Protein AF-A0A963XM15-F1 (afdb_monomer_lite)

Radius of gyration: 20.76 Å; chains: 1; bounding box: 68×21×44 Å

Structure (mmCIF, N/CA/C/O backbone):
data_AF-A0A963XM15-F1
#
_entry.id   AF-A0A963XM15-F1
#
loop_
_atom_site.group_PDB
_atom_site.id
_atom_site.type_symbol
_atom_site.label_atom_id
_atom_site.label_alt_id
_atom_site.label_comp_id
_atom_site.label_asym_id
_atom_site.label_entity_id
_atom_site.label_seq_id
_atom_site.pdbx_PDB_ins_code
_atom_site.Cartn_x
_atom_site.Cartn_y
_atom_site.Cartn_z
_atom_site.occupancy
_atom_site.B_iso_or_equiv
_atom_site.auth_seq_id
_atom_site.auth_comp_id
_atom_site.auth_asym_id
_atom_site.auth_atom_id
_atom_site.pdbx_PDB_model_num
ATOM 1 N N . MET A 1 1 ? 54.520 -13.017 33.877 1.00 44.69 1 MET A N 1
ATOM 2 C CA . MET A 1 1 ? 53.185 -13.564 33.541 1.00 44.69 1 MET A CA 1
ATOM 3 C C . MET A 1 1 ? 52.380 -12.466 32.851 1.00 44.69 1 MET A C 1
ATOM 5 O O . MET A 1 1 ? 51.965 -11.527 33.514 1.00 44.69 1 MET A O 1
ATOM 9 N N . ILE A 1 2 ? 52.267 -12.502 31.519 1.00 46.59 2 ILE A N 1
ATOM 10 C CA . ILE A 1 2 ? 51.645 -11.435 30.710 1.00 46.59 2 ILE A CA 1
ATOM 11 C C . ILE A 1 2 ? 50.157 -11.756 30.544 1.00 46.59 2 ILE A C 1
ATOM 13 O O . ILE A 1 2 ? 49.785 -12.682 29.825 1.00 46.59 2 ILE A O 1
ATOM 17 N N . ARG A 1 3 ? 49.308 -11.003 31.247 1.00 47.38 3 ARG A N 1
ATOM 18 C CA . ARG A 1 3 ? 47.847 -11.096 31.181 1.00 47.38 3 ARG A CA 1
ATOM 19 C C . ARG A 1 3 ? 47.382 -10.441 29.877 1.00 47.38 3 ARG A C 1
ATOM 21 O O . ARG A 1 3 ? 47.257 -9.224 29.804 1.00 47.38 3 ARG A O 1
ATOM 28 N N . ARG A 1 4 ? 47.174 -11.246 28.830 1.00 54.94 4 ARG A N 1
ATOM 29 C CA . ARG A 1 4 ? 46.521 -10.802 27.590 1.00 54.94 4 ARG A CA 1
ATOM 30 C C . ARG A 1 4 ? 45.045 -10.538 27.897 1.00 54.94 4 ARG A C 1
ATOM 32 O O . ARG A 1 4 ? 44.270 -11.480 28.023 1.00 54.94 4 ARG A O 1
ATOM 39 N N . LEU A 1 5 ? 44.672 -9.269 28.068 1.00 58.66 5 LEU A N 1
ATOM 40 C CA . LEU A 1 5 ? 43.270 -8.861 28.038 1.00 58.66 5 LEU A CA 1
ATOM 41 C C . LEU A 1 5 ? 42.792 -8.913 26.584 1.00 58.66 5 LEU A C 1
ATOM 43 O O . LEU A 1 5 ? 43.267 -8.181 25.720 1.00 58.66 5 LEU A O 1
ATOM 47 N N . MET A 1 6 ? 41.890 -9.854 26.341 1.00 58.12 6 MET A N 1
ATOM 48 C CA . MET A 1 6 ? 41.152 -10.065 25.105 1.00 58.12 6 MET A CA 1
ATOM 49 C C . MET A 1 6 ? 40.222 -8.861 24.868 1.00 58.12 6 MET A C 1
ATOM 51 O O . MET A 1 6 ? 39.491 -8.493 25.791 1.00 58.12 6 MET A O 1
ATOM 55 N N . PRO A 1 7 ? 40.252 -8.209 23.693 1.00 62.97 7 PRO A N 1
ATOM 56 C CA . PRO A 1 7 ? 39.354 -7.098 23.412 1.00 62.97 7 PRO A CA 1
ATOM 57 C C . PRO A 1 7 ? 37.913 -7.621 23.287 1.00 62.97 7 PRO A C 1
ATOM 59 O O . PRO A 1 7 ? 37.708 -8.705 22.732 1.00 62.97 7 PRO A O 1
ATOM 62 N N . PRO A 1 8 ? 36.911 -6.889 23.805 1.00 60.72 8 PRO A N 1
ATOM 63 C CA . PRO A 1 8 ? 35.519 -7.287 23.683 1.00 60.72 8 PRO A CA 1
ATOM 64 C C . PRO A 1 8 ? 35.134 -7.245 22.204 1.00 60.72 8 PRO A C 1
ATOM 66 O O . PRO A 1 8 ? 35.262 -6.215 21.541 1.00 60.72 8 PRO A O 1
ATOM 69 N N . ALA A 1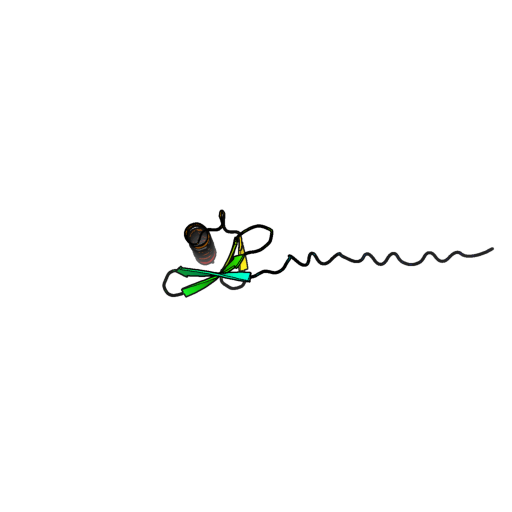 9 ? 34.684 -8.385 21.688 1.00 62.00 9 ALA A N 1
ATOM 70 C CA . ALA A 1 9 ? 34.067 -8.476 20.379 1.00 62.00 9 ALA A CA 1
ATOM 71 C C . ALA A 1 9 ? 32.808 -7.595 20.380 1.00 62.00 9 ALA A C 1
ATOM 73 O O . ALA A 1 9 ? 31.763 -7.976 20.905 1.00 62.00 9 ALA A O 1
ATOM 74 N N . LEU A 1 10 ? 32.926 -6.387 19.829 1.00 62.41 10 LEU A N 1
ATOM 75 C CA . LEU A 1 10 ? 31.788 -5.571 19.432 1.00 62.41 10 LEU A CA 1
ATOM 76 C C . LEU A 1 10 ? 31.081 -6.318 18.300 1.00 62.41 10 LEU A C 1
ATOM 78 O O . LEU A 1 10 ? 31.497 -6.268 17.144 1.00 62.41 10 LEU A O 1
ATOM 82 N N . PHE A 1 11 ? 30.029 -7.051 18.655 1.00 64.56 11 PHE A N 1
ATOM 83 C CA . PHE A 1 11 ? 29.061 -7.573 17.703 1.00 64.56 11 PHE A CA 1
ATOM 84 C C . PHE A 1 11 ? 28.351 -6.379 17.066 1.00 64.56 11 PHE A C 1
ATOM 86 O O . PHE A 1 11 ? 27.382 -5.846 17.602 1.00 64.56 11 PHE A O 1
ATOM 93 N N . VAL A 1 12 ? 28.875 -5.921 15.931 1.00 64.50 12 VAL A N 1
ATOM 94 C CA . VAL A 1 12 ? 28.175 -4.982 15.063 1.00 64.50 12 VAL A CA 1
ATOM 95 C C . VAL A 1 12 ? 26.981 -5.749 14.504 1.00 64.50 12 VAL A C 1
ATOM 97 O O . VAL A 1 12 ? 27.140 -6.582 13.612 1.00 64.50 12 VAL A O 1
ATOM 100 N N . LEU A 1 13 ? 25.788 -5.520 15.062 1.00 61.47 13 LEU A N 1
ATOM 101 C CA . LEU A 1 13 ? 24.552 -5.901 14.389 1.00 61.47 13 LEU A CA 1
ATOM 102 C C . LEU A 1 13 ? 24.543 -5.128 13.074 1.00 61.47 13 LEU A C 1
ATOM 104 O O . LEU A 1 13 ? 24.335 -3.916 13.065 1.00 61.47 13 LEU A O 1
ATOM 108 N N . ALA A 1 14 ? 24.855 -5.818 11.978 1.00 59.81 14 ALA A N 1
ATOM 109 C CA . ALA A 1 14 ? 24.732 -5.270 10.642 1.00 59.81 14 ALA A CA 1
ATOM 110 C C . ALA A 1 14 ? 23.274 -4.835 10.473 1.00 59.81 14 ALA A C 1
ATOM 112 O O . ALA A 1 14 ? 22.375 -5.667 10.345 1.00 59.81 14 ALA A O 1
ATOM 113 N N . ALA A 1 15 ? 23.037 -3.526 10.555 1.00 54.91 15 ALA A N 1
ATOM 114 C CA . ALA A 1 15 ? 21.761 -2.942 10.205 1.00 54.91 15 ALA A CA 1
ATOM 115 C C . ALA A 1 15 ? 21.494 -3.358 8.760 1.00 54.91 15 ALA A C 1
ATOM 117 O O . ALA A 1 15 ? 22.240 -2.988 7.854 1.00 54.91 15 ALA A O 1
ATOM 118 N N . CYS A 1 16 ? 20.476 -4.190 8.558 1.00 59.28 16 CYS A N 1
ATOM 119 C CA . CYS A 1 16 ? 19.997 -4.548 7.237 1.00 59.28 16 CYS A CA 1
ATOM 120 C C . CYS A 1 16 ? 19.347 -3.285 6.657 1.00 59.28 16 CYS A C 1
ATOM 122 O O . CYS A 1 16 ? 18.138 -3.086 6.758 1.00 59.28 16 CYS A O 1
ATOM 124 N N . THR A 1 17 ? 20.165 -2.356 6.156 1.00 59.81 17 THR A N 1
ATOM 125 C CA . THR A 1 17 ? 19.683 -1.178 5.444 1.00 59.81 17 THR A CA 1
ATOM 126 C C . THR A 1 17 ? 19.199 -1.694 4.103 1.00 59.81 17 THR A C 1
ATOM 128 O O . THR A 1 17 ? 19.983 -1.829 3.160 1.00 59.81 17 THR A O 1
ATOM 131 N N . GLY A 1 18 ? 17.922 -2.082 4.056 1.00 60.66 18 GLY A N 1
ATOM 132 C CA . GLY A 1 18 ? 17.234 -2.367 2.806 1.00 60.66 18 GLY A CA 1
ATOM 133 C C . GLY A 1 18 ? 17.592 -1.264 1.815 1.00 60.66 18 GLY A C 1
ATOM 134 O O . GLY A 1 18 ? 17.622 -0.090 2.187 1.00 60.66 18 GLY A O 1
ATOM 135 N N . GLY A 1 19 ? 17.993 -1.666 0.607 1.00 67.44 19 GLY A N 1
ATOM 136 C CA . GLY A 1 19 ? 18.469 -0.747 -0.423 1.00 67.44 19 GLY A CA 1
ATOM 137 C C . GLY A 1 19 ? 17.468 0.377 -0.720 1.00 67.44 19 GLY A C 1
ATOM 138 O O . GLY A 1 19 ? 16.343 0.352 -0.218 1.00 67.44 19 GLY A O 1
ATOM 139 N N . PRO A 1 20 ? 17.860 1.370 -1.535 1.00 75.50 20 PRO A N 1
ATOM 140 C CA . P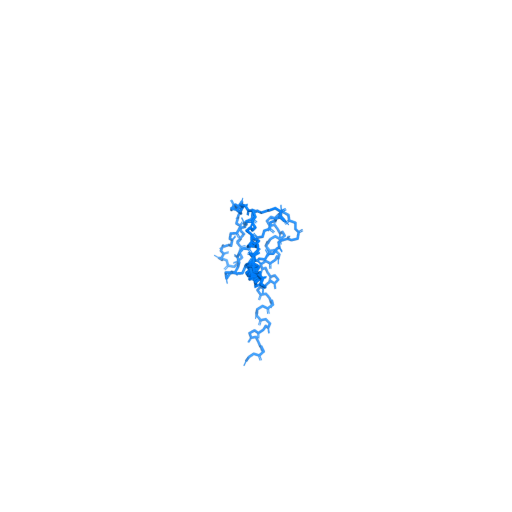RO A 1 20 ? 17.031 2.543 -1.782 1.00 75.50 20 PRO A CA 1
ATOM 141 C C . PRO A 1 20 ? 15.621 2.128 -2.216 1.00 75.50 20 PRO A C 1
ATOM 143 O O . PRO A 1 20 ? 15.453 1.405 -3.197 1.00 75.50 20 PRO A O 1
ATOM 146 N N . VAL A 1 21 ? 14.626 2.581 -1.456 1.00 83.69 21 VAL A N 1
ATOM 147 C CA . VAL A 1 21 ? 13.210 2.458 -1.801 1.00 83.69 21 VAL A CA 1
ATOM 148 C C . VAL A 1 21 ? 12.794 3.698 -2.579 1.00 83.69 21 VAL A C 1
ATOM 150 O O . VAL A 1 21 ? 13.168 4.817 -2.224 1.00 83.69 21 VAL A O 1
ATOM 153 N N . GLN A 1 22 ? 12.058 3.504 -3.669 1.00 88.94 22 GLN A N 1
ATOM 154 C CA . GLN A 1 22 ? 11.567 4.598 -4.504 1.00 88.94 22 GLN A CA 1
ATOM 155 C C . GLN A 1 22 ? 10.057 4.504 -4.656 1.00 88.94 22 GLN A C 1
ATOM 157 O O . GLN A 1 22 ? 9.543 3.435 -4.974 1.00 88.94 22 GLN A O 1
ATOM 162 N N . ASN A 1 23 ? 9.358 5.626 -4.481 1.00 93.19 23 ASN A N 1
ATOM 163 C CA . ASN A 1 23 ? 7.943 5.723 -4.826 1.00 93.19 23 ASN A CA 1
ATOM 164 C C . ASN A 1 23 ? 7.795 5.624 -6.346 1.00 93.19 23 ASN A C 1
ATOM 166 O O . ASN A 1 23 ? 8.283 6.492 -7.070 1.00 93.19 23 ASN A O 1
ATOM 170 N N . VAL A 1 24 ? 7.144 4.564 -6.816 1.00 94.75 24 VAL A N 1
ATOM 171 C CA . VAL A 1 24 ? 6.978 4.271 -8.250 1.00 94.75 24 VAL A CA 1
ATOM 172 C C . VAL A 1 24 ? 5.537 4.408 -8.721 1.00 94.75 24 VAL A C 1
ATOM 174 O O . VAL A 1 24 ? 5.312 4.633 -9.905 1.00 94.75 24 VAL A O 1
ATOM 177 N N . ALA A 1 25 ? 4.572 4.277 -7.811 1.00 93.56 25 ALA A N 1
ATOM 178 C CA . ALA A 1 25 ? 3.149 4.353 -8.112 1.00 93.56 25 ALA A CA 1
ATOM 179 C C . ALA A 1 25 ? 2.342 4.691 -6.849 1.00 93.56 25 ALA A C 1
ATOM 181 O O . ALA A 1 25 ? 2.884 4.809 -5.745 1.00 93.56 25 ALA A O 1
ATOM 182 N N . SER A 1 26 ? 1.030 4.813 -7.006 1.00 95.94 26 SER A N 1
ATOM 183 C CA . SER A 1 26 ? 0.075 4.853 -5.905 1.00 95.94 26 SER A CA 1
ATOM 184 C C . SER A 1 26 ? -1.155 4.026 -6.257 1.00 95.94 26 SER A C 1
ATOM 186 O O . SER A 1 26 ? -1.4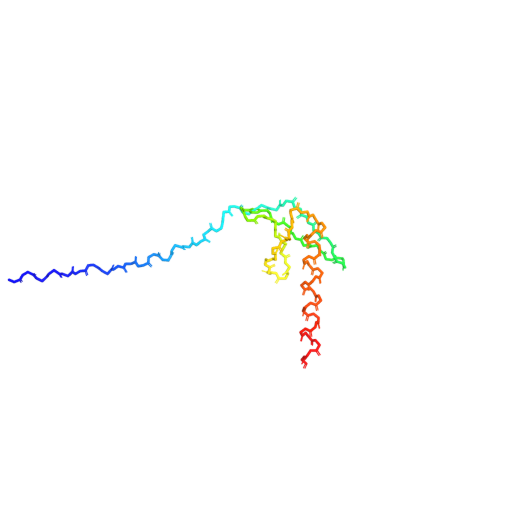98 3.865 -7.424 1.00 95.94 26 SER A O 1
ATOM 188 N N . VAL A 1 27 ? -1.819 3.483 -5.242 1.00 96.81 27 VAL A N 1
ATOM 189 C CA . VAL A 1 27 ? -3.096 2.780 -5.404 1.00 96.81 27 VAL A CA 1
ATOM 190 C C . VAL A 1 27 ? -4.164 3.474 -4.579 1.00 96.81 27 VAL A C 1
ATOM 192 O O . VAL A 1 27 ? -3.890 3.963 -3.483 1.00 96.81 27 VAL A O 1
ATOM 195 N N . THR A 1 28 ? -5.388 3.511 -5.096 1.00 97.19 28 THR A N 1
ATOM 196 C CA . THR A 1 28 ? -6.525 4.127 -4.409 1.00 97.19 28 THR A CA 1
ATOM 197 C C . THR A 1 28 ? -7.545 3.063 -4.029 1.00 97.19 28 THR A C 1
ATOM 199 O O . THR A 1 28 ? -7.956 2.256 -4.865 1.00 97.19 28 THR A O 1
ATOM 202 N N . LEU A 1 29 ? -7.971 3.075 -2.768 1.00 95.94 29 LEU A N 1
ATOM 203 C CA . LEU A 1 29 ? -9.031 2.223 -2.241 1.00 95.94 29 LEU A CA 1
ATOM 204 C C . LEU A 1 29 ? -9.942 3.074 -1.354 1.00 95.94 29 LEU A C 1
ATOM 206 O O . LEU A 1 29 ? -9.456 3.760 -0.461 1.00 95.94 29 LEU A O 1
ATOM 210 N N . ASP A 1 30 ? -11.246 3.059 -1.637 1.00 93.69 30 ASP A N 1
ATOM 211 C CA . ASP A 1 30 ? -12.286 3.739 -0.848 1.00 93.69 30 ASP A CA 1
ATOM 212 C C . ASP A 1 30 ? -11.990 5.225 -0.549 1.00 93.69 30 ASP A C 1
ATOM 214 O O . ASP A 1 30 ? -12.289 5.751 0.519 1.00 93.69 30 ASP A O 1
ATOM 218 N N . GLY A 1 31 ? -11.373 5.917 -1.514 1.00 94.19 31 GLY A N 1
ATOM 219 C CA . GLY A 1 31 ? -11.003 7.334 -1.412 1.00 94.19 31 GLY A CA 1
ATOM 220 C C . GLY A 1 31 ? -9.662 7.610 -0.722 1.00 94.19 31 GLY A C 1
ATOM 221 O O . GLY A 1 31 ? -9.171 8.736 -0.792 1.00 94.19 31 GLY A O 1
ATOM 222 N N . ALA A 1 32 ? -9.024 6.604 -0.121 1.00 95.50 32 ALA A N 1
ATOM 223 C CA . ALA A 1 32 ? -7.672 6.703 0.419 1.00 95.50 32 ALA A CA 1
ATOM 224 C C . ALA A 1 32 ? -6.625 6.339 -0.642 1.00 95.50 32 ALA A C 1
ATOM 226 O O . ALA A 1 32 ? -6.832 5.434 -1.450 1.00 95.50 32 ALA A O 1
ATOM 227 N N . THR A 1 33 ? -5.491 7.044 -0.642 1.00 96.69 33 THR A N 1
ATOM 228 C CA . THR A 1 33 ? -4.375 6.794 -1.567 1.00 96.69 33 THR A CA 1
ATOM 229 C C . THR A 1 33 ? -3.166 6.281 -0.802 1.00 96.69 33 THR A C 1
ATOM 231 O O . THR A 1 33 ? -2.740 6.897 0.173 1.00 96.69 33 THR A O 1
ATOM 234 N N . TYR A 1 34 ? -2.606 5.171 -1.272 1.00 96.12 34 TYR A N 1
ATOM 235 C CA . TYR A 1 34 ? -1.495 4.467 -0.647 1.00 96.12 34 TYR A CA 1
ATOM 236 C C . TYR A 1 34 ? -0.277 4.489 -1.575 1.00 96.12 34 TYR A C 1
ATOM 238 O O . TYR A 1 34 ? -0.409 4.127 -2.751 1.00 96.12 34 TYR A O 1
ATOM 246 N N . PRO A 1 35 ? 0.904 4.915 -1.095 1.00 96.50 35 PRO A N 1
ATOM 247 C CA . PRO A 1 35 ? 2.107 4.942 -1.911 1.00 96.50 35 PRO A CA 1
ATOM 248 C C . PRO A 1 35 ? 2.642 3.524 -2.128 1.00 96.50 35 PRO A C 1
ATOM 250 O O . PRO A 1 35 ? 2.653 2.694 -1.212 1.00 96.50 35 PRO A O 1
ATOM 253 N N . VAL A 1 36 ? 3.098 3.264 -3.351 1.00 96.94 36 VAL A N 1
ATOM 254 C CA . VAL A 1 36 ? 3.770 2.027 -3.742 1.00 96.94 36 VAL A CA 1
ATOM 255 C C . VAL A 1 36 ? 5.249 2.312 -3.939 1.00 96.94 36 VAL A C 1
ATOM 257 O O . VAL A 1 36 ? 5.649 3.150 -4.751 1.00 96.94 36 VAL A O 1
ATOM 260 N N . GLU A 1 37 ? 6.063 1.565 -3.212 1.00 96.06 37 GLU A N 1
ATOM 261 C CA . GLU A 1 37 ? 7.509 1.638 -3.228 1.00 96.06 37 GLU A CA 1
ATOM 262 C C . GLU A 1 37 ? 8.108 0.413 -3.920 1.00 96.06 37 GLU A C 1
ATOM 264 O O . GLU A 1 37 ? 7.800 -0.728 -3.565 1.00 96.06 37 GLU A O 1
ATOM 269 N N . ALA A 1 38 ? 9.014 0.644 -4.867 1.00 94.56 38 ALA A N 1
ATOM 270 C CA . ALA A 1 38 ? 9.867 -0.390 -5.432 1.00 94.56 38 ALA A CA 1
ATOM 271 C C . ALA A 1 38 ? 11.182 -0.471 -4.653 1.00 94.56 38 ALA A C 1
ATOM 273 O O . ALA A 1 38 ? 11.836 0.543 -4.401 1.00 94.56 38 ALA A O 1
ATOM 274 N N . GLY A 1 39 ? 11.579 -1.693 -4.309 1.00 90.38 39 GLY A N 1
ATOM 275 C CA . GLY A 1 39 ? 12.875 -2.012 -3.724 1.00 90.38 39 GLY A CA 1
ATOM 276 C C . GLY A 1 39 ? 13.476 -3.272 -4.347 1.00 90.38 39 GLY A C 1
ATOM 277 O O . GLY A 1 39 ? 12.916 -3.870 -5.265 1.00 90.38 39 GLY A O 1
ATOM 278 N N . ALA A 1 40 ? 14.622 -3.708 -3.819 1.00 87.00 40 ALA A N 1
ATOM 279 C CA . ALA A 1 40 ? 15.354 -4.870 -4.337 1.00 87.00 40 ALA A CA 1
ATOM 280 C C . ALA A 1 40 ? 14.548 -6.186 -4.301 1.00 87.00 40 ALA A C 1
ATOM 282 O O . ALA A 1 40 ? 14.811 -7.094 -5.082 1.00 87.00 40 ALA A O 1
ATOM 283 N N . SER A 1 41 ? 13.568 -6.288 -3.402 1.00 86.56 41 SER A N 1
ATOM 284 C CA . SER A 1 41 ? 12.696 -7.453 -3.226 1.00 86.56 41 SER A CA 1
ATOM 285 C C . SER A 1 41 ? 11.377 -7.373 -4.008 1.00 86.56 41 SER A C 1
ATOM 287 O O . SER A 1 41 ? 10.539 -8.258 -3.855 1.00 86.56 41 SER A O 1
ATOM 289 N N . GLY A 1 42 ? 11.179 -6.340 -4.834 1.00 93.06 42 GLY A N 1
ATOM 290 C CA . GLY A 1 42 ? 9.944 -6.111 -5.584 1.00 93.06 42 GLY A CA 1
ATOM 291 C C . GLY A 1 42 ? 9.176 -4.883 -5.099 1.00 93.06 42 GLY A C 1
ATOM 292 O O . GLY A 1 42 ? 9.753 -3.954 -4.532 1.00 93.06 42 GLY A O 1
ATOM 293 N N . TRP A 1 43 ? 7.873 -4.854 -5.376 1.00 96.44 43 TRP A N 1
ATOM 294 C CA . TRP A 1 43 ? 7.006 -3.740 -4.991 1.00 96.44 43 TRP A CA 1
ATOM 295 C C . TRP A 1 43 ? 6.374 -3.981 -3.624 1.00 96.44 43 TRP A C 1
ATOM 297 O O . TRP A 1 43 ? 6.071 -5.111 -3.238 1.00 96.44 43 TRP A O 1
ATOM 307 N N . SER A 1 44 ? 6.161 -2.896 -2.895 1.00 96.81 44 SER A N 1
ATOM 308 C CA . SER A 1 44 ? 5.476 -2.895 -1.611 1.00 96.81 44 SER A CA 1
ATOM 309 C C . SER A 1 44 ? 4.577 -1.676 -1.493 1.00 96.81 44 SER A C 1
ATOM 311 O O . SER A 1 44 ? 4.914 -0.619 -2.009 1.00 96.81 44 SER A O 1
ATOM 313 N N . VAL A 1 45 ? 3.447 -1.810 -0.813 1.00 97.19 45 VAL A N 1
ATOM 314 C CA . VAL A 1 45 ? 2.519 -0.708 -0.548 1.00 97.19 45 VAL A CA 1
ATOM 315 C C . VAL A 1 45 ? 2.553 -0.354 0.934 1.00 97.19 45 VAL A C 1
ATOM 317 O O . VAL A 1 45 ? 2.627 -1.247 1.781 1.00 97.19 45 VAL A O 1
ATOM 320 N N . ILE A 1 46 ? 2.535 0.941 1.253 1.00 95.44 46 ILE A N 1
ATOM 321 C CA . ILE A 1 46 ? 2.493 1.416 2.640 1.00 95.44 46 ILE A CA 1
ATOM 322 C C . ILE A 1 46 ? 1.044 1.699 3.032 1.00 95.44 46 ILE A C 1
ATOM 324 O O . ILE A 1 46 ? 0.403 2.581 2.463 1.00 95.44 46 ILE A O 1
ATOM 328 N N . VAL A 1 47 ? 0.535 0.967 4.022 1.00 95.75 47 VAL A N 1
ATOM 329 C CA . VAL A 1 47 ? -0.838 1.078 4.532 1.00 95.75 47 VAL A CA 1
ATOM 330 C C . VAL A 1 47 ? -0.777 1.282 6.036 1.00 95.75 47 VAL A C 1
ATOM 332 O O . VAL A 1 47 ? -0.262 0.429 6.754 1.00 95.75 47 VAL A O 1
ATOM 335 N N . ASP A 1 48 ? -1.258 2.428 6.519 1.00 92.38 48 ASP A N 1
ATOM 336 C CA . ASP A 1 48 ? -1.312 2.747 7.954 1.00 92.38 48 ASP A CA 1
ATOM 337 C C . ASP A 1 48 ? 0.057 2.572 8.658 1.00 92.38 48 ASP A C 1
ATOM 339 O O . ASP A 1 48 ? 0.163 2.059 9.769 1.00 92.38 48 ASP A O 1
ATOM 343 N N . GLY A 1 49 ? 1.139 2.947 7.962 1.00 90.31 49 GLY A N 1
ATOM 344 C CA . GLY A 1 49 ? 2.527 2.807 8.429 1.00 90.31 49 GLY A CA 1
ATOM 345 C C . GLY A 1 49 ? 3.141 1.411 8.255 1.00 90.31 49 GLY A C 1
ATOM 346 O O . GLY A 1 49 ? 4.339 1.243 8.475 1.00 90.31 49 GLY A O 1
ATOM 347 N N . ASN A 1 50 ? 2.366 0.419 7.813 1.00 91.81 50 ASN A N 1
ATOM 348 C CA . ASN A 1 50 ? 2.831 -0.942 7.562 1.00 91.81 50 ASN A CA 1
ATOM 349 C C . ASN A 1 50 ? 3.238 -1.124 6.101 1.00 91.81 50 ASN A C 1
ATOM 351 O O . ASN A 1 50 ? 2.494 -0.775 5.187 1.00 91.81 50 ASN A O 1
ATOM 355 N N . ARG A 1 51 ? 4.408 -1.726 5.876 1.00 93.62 51 ARG A N 1
ATOM 356 C CA . ARG A 1 51 ? 4.870 -2.109 4.539 1.00 93.62 51 ARG A CA 1
ATOM 357 C C . ARG A 1 51 ? 4.357 -3.500 4.189 1.00 93.62 51 ARG A C 1
ATOM 359 O O . ARG A 1 51 ? 4.744 -4.477 4.825 1.00 93.62 51 ARG A O 1
ATOM 366 N N . LEU A 1 52 ? 3.552 -3.595 3.139 1.00 94.75 52 LEU A N 1
ATOM 367 C CA . LEU A 1 52 ? 2.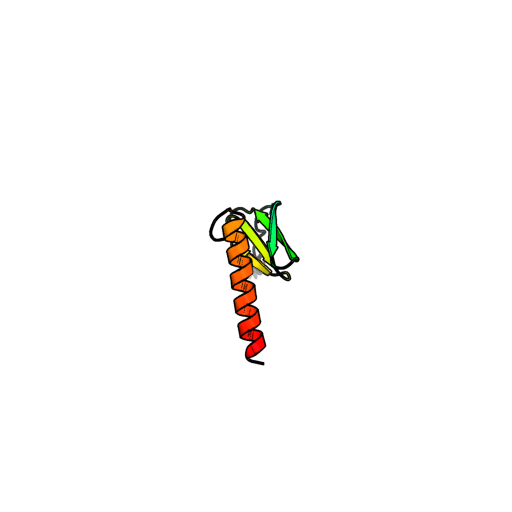994 -4.848 2.641 1.00 94.75 52 LEU A CA 1
ATOM 368 C C . LEU A 1 52 ? 3.663 -5.212 1.318 1.00 94.75 52 LEU A C 1
ATOM 370 O O . LEU A 1 52 ? 3.662 -4.412 0.386 1.00 94.75 52 LEU A O 1
ATOM 374 N N . ALA A 1 53 ? 4.239 -6.409 1.225 1.00 95.81 53 ALA A N 1
ATOM 375 C CA . ALA A 1 53 ? 4.804 -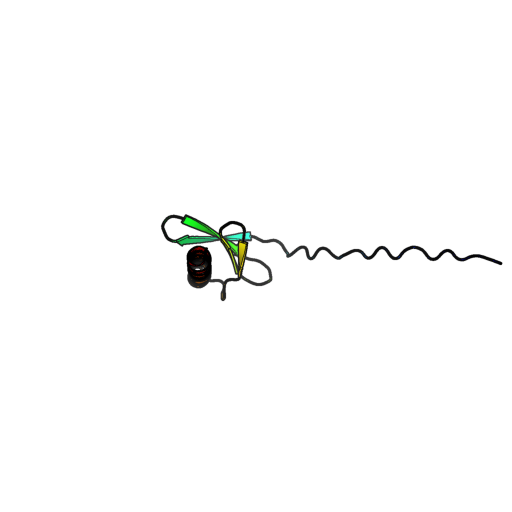6.892 -0.031 1.00 95.81 53 ALA A CA 1
ATOM 376 C C . ALA A 1 53 ? 3.682 -7.180 -1.040 1.00 95.81 53 ALA A C 1
ATOM 378 O O . ALA A 1 53 ? 2.736 -7.909 -0.734 1.00 95.81 53 ALA A O 1
ATOM 379 N N . CYS A 1 54 ? 3.802 -6.633 -2.247 1.00 96.38 54 CYS A N 1
ATOM 380 C CA . CYS A 1 54 ? 2.918 -6.980 -3.351 1.00 96.38 54 CYS A CA 1
ATOM 381 C C . CYS A 1 54 ? 3.395 -8.297 -3.972 1.00 96.38 54 CYS A C 1
ATOM 383 O O . CYS A 1 54 ? 4.597 -8.547 -4.082 1.00 96.38 54 CYS A O 1
ATOM 385 N N . ARG A 1 55 ? 2.460 -9.147 -4.408 1.00 96.25 55 ARG A N 1
ATOM 386 C CA . ARG A 1 55 ? 2.802 -10.437 -5.030 1.00 96.25 55 ARG A CA 1
ATOM 387 C C . ARG A 1 55 ? 3.587 -10.264 -6.333 1.00 96.25 55 ARG A C 1
ATOM 389 O O . ARG A 1 55 ? 4.484 -11.056 -6.613 1.00 96.25 55 ARG A O 1
ATOM 396 N N . ALA A 1 56 ? 3.238 -9.252 -7.120 1.00 95.94 56 ALA A N 1
ATOM 397 C CA . ALA A 1 56 ? 3.989 -8.843 -8.295 1.00 95.94 56 ALA A CA 1
ATOM 398 C C . ALA A 1 56 ? 4.099 -7.316 -8.356 1.00 95.94 56 ALA A C 1
ATOM 400 O O . ALA A 1 56 ? 3.407 -6.588 -7.642 1.00 95.94 56 ALA A O 1
ATOM 401 N N . ALA A 1 57 ? 4.989 -6.842 -9.224 1.00 95.38 57 ALA A N 1
ATOM 402 C CA . ALA A 1 57 ? 5.245 -5.429 -9.473 1.00 95.38 57 ALA A CA 1
ATOM 403 C C . ALA A 1 57 ? 4.157 -4.801 -10.365 1.00 95.38 57 ALA A C 1
ATOM 405 O O . ALA A 1 57 ? 4.436 -4.326 -11.464 1.00 95.38 57 ALA A O 1
ATOM 406 N N . THR A 1 58 ? 2.901 -4.870 -9.918 1.00 96.31 58 THR A N 1
ATOM 407 C CA . THR A 1 58 ? 1.749 -4.279 -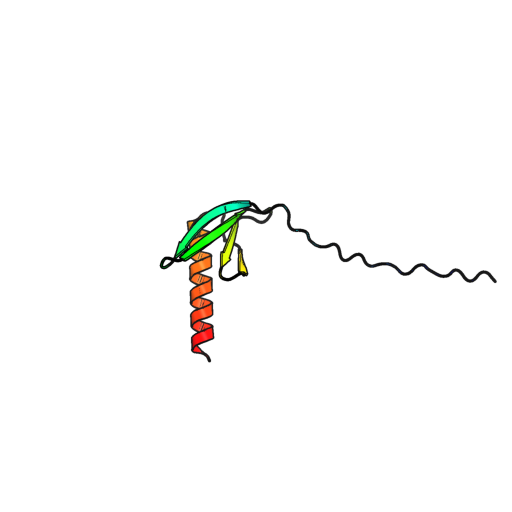10.605 1.00 96.31 58 THR A CA 1
ATOM 408 C C . THR A 1 58 ? 0.877 -3.512 -9.615 1.00 96.31 58 THR A C 1
ATOM 410 O O . THR A 1 58 ? 0.748 -3.897 -8.450 1.00 96.31 58 THR A O 1
ATOM 413 N N . GLU A 1 59 ? 0.236 -2.435 -10.076 1.00 95.69 59 GLU A N 1
ATOM 414 C CA . GLU A 1 59 ? -0.727 -1.684 -9.256 1.00 95.69 59 GLU A CA 1
ATOM 415 C C . GLU A 1 59 ? -1.892 -2.571 -8.799 1.00 95.69 59 GLU A C 1
ATOM 417 O O . GLU A 1 59 ? -2.341 -2.461 -7.660 1.00 95.69 59 GLU A O 1
ATOM 422 N N . ALA A 1 60 ? -2.345 -3.497 -9.651 1.00 97.00 60 ALA A N 1
ATOM 423 C CA . ALA A 1 60 ? -3.429 -4.422 -9.333 1.00 97.00 60 ALA A CA 1
ATOM 424 C C . ALA A 1 60 ? -3.074 -5.367 -8.170 1.00 97.00 60 ALA A C 1
ATOM 426 O O . ALA A 1 60 ? -3.884 -5.542 -7.259 1.00 97.00 60 ALA A O 1
ATOM 427 N N . ASP A 1 61 ? -1.864 -5.938 -8.159 1.00 97.69 61 ASP A N 1
ATOM 428 C CA . ASP A 1 61 ? -1.407 -6.797 -7.059 1.00 97.69 61 ASP A CA 1
ATOM 429 C C . ASP A 1 61 ? -1.203 -6.006 -5.764 1.00 97.69 61 ASP A C 1
ATOM 431 O O . ASP A 1 61 ? -1.560 -6.482 -4.685 1.00 97.69 61 ASP A O 1
ATOM 435 N N . CYS A 1 62 ? -0.668 -4.785 -5.850 1.00 97.31 62 CYS A N 1
ATOM 436 C CA . CYS A 1 62 ? -0.551 -3.922 -4.678 1.00 97.31 62 CYS A CA 1
ATOM 437 C C . CYS A 1 62 ? -1.925 -3.520 -4.128 1.00 97.31 62 CYS A C 1
ATOM 439 O O . CYS A 1 62 ? -2.132 -3.574 -2.918 1.00 97.31 62 CYS A O 1
ATOM 441 N N . LEU A 1 63 ? -2.897 -3.205 -4.989 1.00 97.62 63 LEU A N 1
ATOM 442 C CA . LEU A 1 63 ? -4.274 -2.933 -4.575 1.00 97.62 63 LEU A CA 1
ATOM 443 C C . LEU A 1 63 ? -4.910 -4.153 -3.895 1.00 97.62 63 LEU A C 1
ATOM 445 O O . LEU A 1 63 ? -5.611 -4.001 -2.894 1.00 97.62 63 LEU A O 1
ATOM 449 N N . TRP A 1 64 ? -4.653 -5.362 -4.402 1.00 96.88 64 TRP A N 1
ATOM 450 C CA . TRP A 1 64 ? -5.104 -6.594 -3.754 1.00 96.88 64 TRP A CA 1
ATOM 451 C C . TRP A 1 64 ? -4.504 -6.748 -2.349 1.00 96.88 64 TRP A C 1
ATOM 453 O O . TRP A 1 64 ? -5.235 -7.067 -1.412 1.00 96.88 64 TRP A O 1
ATOM 463 N N . ALA A 1 65 ? -3.212 -6.444 -2.175 1.00 96.88 65 ALA A N 1
ATOM 464 C CA . ALA A 1 65 ? -2.557 -6.470 -0.866 1.00 96.88 65 ALA A CA 1
ATOM 465 C C . ALA A 1 65 ? -3.198 -5.483 0.130 1.00 96.88 65 ALA A C 1
ATOM 467 O O . ALA A 1 65 ? -3.446 -5.860 1.276 1.00 96.88 65 ALA A O 1
ATOM 468 N N . VAL A 1 66 ? -3.537 -4.259 -0.307 1.00 97.50 66 VAL A N 1
ATOM 469 C CA . VAL A 1 66 ? -4.261 -3.283 0.535 1.00 97.50 66 VAL A CA 1
ATOM 470 C C . VAL A 1 66 ? -5.630 -3.823 0.953 1.00 97.50 66 VAL A C 1
ATOM 472 O O . VAL A 1 66 ? -5.967 -3.786 2.136 1.00 97.50 66 VAL A O 1
ATOM 475 N N . ARG A 1 67 ? -6.414 -4.355 0.003 1.00 97.00 67 ARG A N 1
ATOM 476 C CA . ARG A 1 67 ? -7.749 -4.914 0.286 1.00 97.00 67 ARG A CA 1
ATOM 477 C C . ARG A 1 67 ? -7.676 -6.046 1.301 1.00 97.00 67 ARG A C 1
ATOM 479 O O . ARG A 1 67 ? -8.417 -6.035 2.276 1.00 97.00 67 ARG A O 1
ATOM 486 N N . HIS A 1 68 ? -6.757 -6.986 1.091 1.00 96.38 68 HIS A N 1
ATOM 487 C CA . HIS A 1 68 ? -6.567 -8.113 1.995 1.00 96.38 68 HIS A CA 1
ATOM 488 C C . HIS A 1 68 ? -6.192 -7.646 3.406 1.00 96.38 68 HIS A C 1
ATOM 490 O O . HIS A 1 68 ? -6.762 -8.122 4.382 1.00 96.38 68 HIS A O 1
ATOM 496 N N . TYR A 1 69 ? -5.266 -6.689 3.524 1.00 95.81 69 TYR A N 1
ATOM 497 C CA . TYR A 1 69 ? -4.890 -6.121 4.818 1.00 95.81 69 TYR A CA 1
ATOM 498 C C . TYR A 1 69 ? -6.082 -5.489 5.542 1.00 95.81 69 TYR A C 1
ATOM 500 O O . TYR A 1 69 ? -6.287 -5.772 6.718 1.00 95.81 69 TYR A O 1
ATOM 508 N N . ARG A 1 70 ? -6.896 -4.688 4.844 1.00 94.12 70 ARG A N 1
ATOM 509 C CA . ARG A 1 70 ? -8.083 -4.053 5.435 1.00 94.12 70 ARG A CA 1
ATOM 510 C C . ARG A 1 70 ? -9.110 -5.074 5.906 1.00 94.12 70 ARG A C 1
ATOM 512 O O . ARG A 1 70 ? -9.517 -5.006 7.055 1.00 94.12 70 ARG A O 1
ATOM 519 N N . THR A 1 71 ? -9.424 -6.082 5.092 1.00 94.94 71 THR A N 1
ATOM 520 C CA . THR A 1 71 ? -10.324 -7.168 5.510 1.00 94.94 71 THR A CA 1
ATOM 521 C C . THR A 1 71 ? -9.813 -7.896 6.754 1.00 94.94 71 THR A C 1
ATOM 523 O O . THR A 1 71 ? -10.604 -8.233 7.631 1.00 94.94 71 THR A O 1
ATOM 526 N N . SER A 1 72 ? -8.500 -8.126 6.860 1.00 93.19 72 SER A N 1
ATOM 527 C CA . SER A 1 72 ? -7.917 -8.719 8.065 1.00 93.19 72 SER A CA 1
ATOM 528 C C . SER A 1 72 ? -8.069 -7.819 9.291 1.00 93.19 72 SER A C 1
ATOM 530 O O . SER A 1 72 ? -8.359 -8.333 10.365 1.00 93.19 72 SER A O 1
ATOM 532 N N . GLN A 1 73 ? -7.886 -6.505 9.145 1.00 93.44 73 GLN A N 1
ATOM 533 C CA . GLN A 1 73 ? -8.062 -5.565 10.254 1.00 93.44 73 GLN A CA 1
ATOM 534 C C . GLN A 1 73 ? -9.524 -5.478 10.691 1.00 93.44 73 GLN A C 1
ATOM 536 O O . GLN A 1 73 ? -9.798 -5.635 11.873 1.00 93.44 73 GLN A O 1
ATOM 541 N N . ASP A 1 74 ? -10.460 -5.372 9.747 1.00 93.31 74 ASP A N 1
ATOM 542 C CA . ASP A 1 74 ? -11.895 -5.348 10.050 1.00 93.31 74 ASP A CA 1
ATOM 543 C C . ASP A 1 74 ? -12.329 -6.621 10.799 1.00 93.31 74 ASP A C 1
ATOM 545 O O . ASP A 1 74 ? -13.131 -6.576 11.734 1.00 93.31 74 ASP A O 1
ATOM 549 N N . ALA A 1 75 ? -11.773 -7.777 10.416 1.00 93.44 75 ALA A N 1
ATOM 550 C CA . ALA A 1 75 ? -12.019 -9.036 11.109 1.00 93.44 75 ALA A CA 1
ATOM 551 C C . ALA A 1 75 ? -11.472 -9.022 12.545 1.00 93.44 75 ALA A C 1
ATOM 553 O O . ALA A 1 75 ? -12.152 -9.508 13.446 1.00 93.44 75 ALA A O 1
ATOM 554 N N . LEU A 1 76 ? -10.279 -8.465 12.775 1.00 92.44 76 LEU A N 1
ATOM 555 C CA . LEU A 1 76 ? -9.707 -8.330 14.119 1.00 92.44 76 LEU A CA 1
ATOM 556 C C . LEU A 1 76 ? -10.505 -7.350 14.984 1.00 92.44 76 LEU A C 1
ATOM 558 O O . LEU A 1 76 ? -10.794 -7.667 16.135 1.00 92.44 76 LEU A O 1
ATOM 562 N N . ASP A 1 77 ? -10.913 -6.217 14.418 1.00 92.94 77 ASP A N 1
ATOM 563 C CA . ASP A 1 77 ? -11.717 -5.207 15.106 1.00 92.94 77 ASP A CA 1
ATOM 564 C C . ASP A 1 77 ? -13.086 -5.766 15.523 1.00 92.94 77 ASP A C 1
ATOM 566 O O . ASP A 1 77 ? -13.595 -5.427 16.586 1.00 92.94 77 ASP A O 1
ATOM 570 N N . SER A 1 78 ? -13.661 -6.683 14.734 1.00 92.44 78 SER A N 1
ATOM 571 C CA . SER A 1 78 ? -14.938 -7.339 15.056 1.00 92.44 78 SER A CA 1
ATOM 572 C C . SER A 1 78 ? -14.891 -8.307 16.250 1.00 92.44 78 SER A C 1
ATOM 574 O O . SER A 1 78 ? -15.944 -8.740 16.721 1.00 92.44 78 SER A O 1
ATOM 576 N N . LEU A 1 79 ? -13.695 -8.682 16.720 1.00 90.50 79 LEU A N 1
ATOM 577 C CA . LEU A 1 79 ? -13.503 -9.611 17.842 1.00 90.50 79 LEU A CA 1
ATOM 578 C C . LEU A 1 79 ? -13.367 -8.910 19.204 1.00 90.50 79 LEU A C 1
ATOM 580 O O . LEU A 1 79 ? -13.349 -9.606 20.224 1.00 90.50 79 LEU A O 1
ATOM 584 N N . GLY A 1 80 ? -13.214 -7.582 19.221 1.00 80.12 80 GLY A N 1
ATOM 585 C CA . GLY A 1 80 ? -13.107 -6.760 20.434 1.00 80.12 80 GLY A CA 1
ATOM 586 C C . GLY A 1 80 ? -14.456 -6.285 20.954 1.00 80.12 80 GLY A C 1
ATOM 587 O O . GLY A 1 80 ? -14.567 -6.149 22.194 1.00 80.12 80 GLY A O 1
#

Secondary structure (DSSP, 8-state):
-----PPP----------PPPEEEEEEEETTEEEEEEEETTEEEEEETTEEEE-SSSSHHHHHHHHHHHHHHHHHHHTT-

pLDDT: mean 85.51, std 15.8, range [44.69, 97.69]

Foldseek 3Di:
DDDPDDDDPPPPPPDPPFPDWDFDDWEDDPNDIWTWIQGPVAIWTQDPNDTHDFPHNDNVSNVVRNVVVVVVVVVVVVVD

Sequence (80 aa):
MIRRLMPPALFVLAACTGGPVQNVASVTLDGATYPVEAGASGWSVIVDGNRLACRAATEADCLWAVRHYRTSQDALDSLG